Protein AF-A0A9D2F8Z7-F1 (afdb_monomer_lite)

Secondary structure (DSSP, 8-state):
-HHHHHHHHTTSS-HHHHHHTTSS---HHHHHHHHHHS---PPP-----

Structure (mmCIF, N/CA/C/O backbone):
data_AF-A0A9D2F8Z7-F1
#
_entry.id   AF-A0A9D2F8Z7-F1
#
loop_
_atom_site.group_PDB
_atom_site.id
_atom_site.type_symbol
_atom_site.label_atom_id
_atom_site.label_alt_id
_atom_site.label_comp_id
_atom_site.label_asym_id
_atom_site.label_entity_id
_atom_site.label_seq_id
_atom_site.pdbx_PDB_ins_code
_atom_site.Cartn_x
_atom_site.Cartn_y
_atom_site.Cartn_z
_atom_site.occupancy
_atom_site.B_iso_or_equiv
_atom_site.auth_seq_id
_atom_site.auth_comp_id
_atom_site.auth_asym_id
_atom_site.auth_atom_id
_atom_site.pdbx_PDB_model_num
ATOM 1 N N . ASP A 1 1 ? -3.767 -7.560 0.788 1.00 81.38 1 ASP A N 1
ATOM 2 C CA . ASP A 1 1 ? -3.870 -7.846 -0.657 1.00 81.38 1 ASP A CA 1
ATOM 3 C C . ASP A 1 1 ? -2.539 -7.506 -1.321 1.00 81.38 1 ASP A C 1
ATOM 5 O O . ASP A 1 1 ? -1.924 -6.513 -0.936 1.00 81.38 1 ASP A O 1
ATOM 9 N N . ILE A 1 2 ? -2.074 -8.334 -2.259 1.00 88.38 2 ILE A N 1
ATOM 10 C CA . ILE A 1 2 ? -0.807 -8.118 -2.972 1.00 88.38 2 ILE A CA 1
ATOM 11 C C . ILE A 1 2 ? -0.867 -6.865 -3.850 1.00 88.38 2 ILE A C 1
ATOM 13 O O . ILE A 1 2 ? 0.115 -6.140 -3.951 1.00 88.38 2 ILE A O 1
ATOM 17 N N . GLN A 1 3 ? -2.048 -6.546 -4.386 1.00 88.31 3 GLN A N 1
ATOM 18 C CA . GLN A 1 3 ? -2.270 -5.364 -5.224 1.00 88.31 3 GLN A CA 1
ATOM 19 C C . GLN A 1 3 ? -1.985 -4.068 -4.455 1.00 88.31 3 GLN A C 1
ATOM 21 O O . GLN A 1 3 ? -1.307 -3.177 -4.961 1.00 88.31 3 GLN A O 1
ATOM 26 N N . THR A 1 4 ? -2.453 -3.981 -3.205 1.00 86.44 4 THR A N 1
ATOM 27 C CA . THR A 1 4 ? -2.200 -2.836 -2.322 1.00 86.44 4 THR A CA 1
ATOM 28 C C . THR A 1 4 ? -0.709 -2.663 -2.036 1.00 86.44 4 THR A C 1
ATOM 30 O O . THR A 1 4 ? -0.210 -1.541 -2.061 1.00 86.44 4 THR A O 1
ATOM 33 N N . LEU A 1 5 ? 0.013 -3.768 -1.816 1.00 87.00 5 LEU A N 1
ATOM 34 C CA . LEU A 1 5 ? 1.456 -3.739 -1.583 1.00 87.00 5 LEU A CA 1
ATOM 35 C C . LEU A 1 5 ? 2.211 -3.249 -2.826 1.00 87.00 5 LEU A C 1
ATOM 37 O O . LEU A 1 5 ? 3.052 -2.362 -2.718 1.00 87.00 5 LEU A O 1
ATOM 41 N N . THR A 1 6 ? 1.882 -3.773 -4.009 1.00 88.12 6 THR A N 1
ATOM 42 C CA . THR A 1 6 ? 2.501 -3.335 -5.269 1.00 88.12 6 THR A CA 1
ATOM 43 C C . THR A 1 6 ? 2.205 -1.861 -5.556 1.00 88.12 6 THR A C 1
ATOM 45 O O . THR A 1 6 ? 3.107 -1.119 -5.930 1.00 88.12 6 THR A O 1
ATOM 48 N N . CYS A 1 7 ? 0.969 -1.408 -5.322 1.00 86.94 7 CYS A N 1
ATOM 49 C CA . CYS A 1 7 ? 0.567 -0.009 -5.488 1.00 86.94 7 CYS A CA 1
ATOM 50 C C . CYS A 1 7 ? 1.376 0.942 -4.591 1.00 86.94 7 CYS A C 1
ATOM 52 O O . CYS A 1 7 ? 1.743 2.034 -5.023 1.00 86.94 7 CYS A O 1
ATOM 54 N N . LEU A 1 8 ? 1.643 0.523 -3.354 1.00 86.88 8 LEU A N 1
ATOM 55 C CA . LEU A 1 8 ? 2.379 1.292 -2.356 1.00 86.88 8 LEU A CA 1
ATOM 56 C C . LEU A 1 8 ? 3.885 1.333 -2.673 1.00 86.88 8 LEU A C 1
ATOM 58 O O . LEU A 1 8 ? 4.480 2.404 -2.656 1.00 86.88 8 LEU A O 1
ATOM 62 N N . LEU A 1 9 ? 4.487 0.198 -3.050 1.00 85.69 9 LEU A N 1
ATOM 63 C CA . LEU A 1 9 ? 5.914 0.120 -3.400 1.00 85.69 9 LEU A CA 1
ATOM 64 C C . LEU A 1 9 ? 6.263 0.846 -4.705 1.00 85.69 9 LEU A C 1
ATOM 66 O O . LEU A 1 9 ? 7.352 1.399 -4.822 1.00 85.69 9 LEU A O 1
ATOM 70 N N . MET A 1 10 ? 5.343 0.872 -5.671 1.00 86.06 10 MET A N 1
ATOM 71 C CA . MET A 1 10 ? 5.512 1.619 -6.925 1.00 86.06 10 MET A CA 1
ATOM 72 C C . MET A 1 10 ? 5.131 3.101 -6.784 1.00 86.06 10 MET A C 1
ATOM 74 O O . MET A 1 10 ? 5.089 3.811 -7.787 1.00 86.06 10 MET A O 1
ATOM 78 N N . ASN A 1 11 ? 4.787 3.550 -5.569 1.00 81.88 11 ASN A N 1
ATOM 79 C CA . ASN A 1 11 ? 4.267 4.888 -5.285 1.00 81.88 11 ASN A CA 1
ATOM 80 C C . ASN A 1 11 ? 3.128 5.309 -6.245 1.00 81.88 11 ASN A C 1
ATOM 82 O O . ASN A 1 11 ? 3.018 6.459 -6.666 1.00 81.88 11 ASN A O 1
ATOM 86 N N . TYR A 1 12 ? 2.262 4.361 -6.623 1.00 82.06 12 TYR A N 1
ATOM 87 C CA . TYR A 1 12 ? 1.123 4.620 -7.514 1.00 82.06 12 TYR A CA 1
ATOM 88 C C . TYR A 1 12 ? -0.015 5.347 -6.776 1.00 82.06 12 TYR A C 1
ATOM 90 O O . TYR A 1 12 ? -0.770 6.125 -7.362 1.00 82.06 12 TYR A O 1
ATOM 98 N N . ARG A 1 13 ? -0.133 5.109 -5.462 1.00 84.12 13 ARG A N 1
ATOM 99 C CA . ARG A 1 13 ? -0.983 5.852 -4.518 1.00 84.12 13 ARG A CA 1
ATOM 100 C C . ARG A 1 13 ? -0.27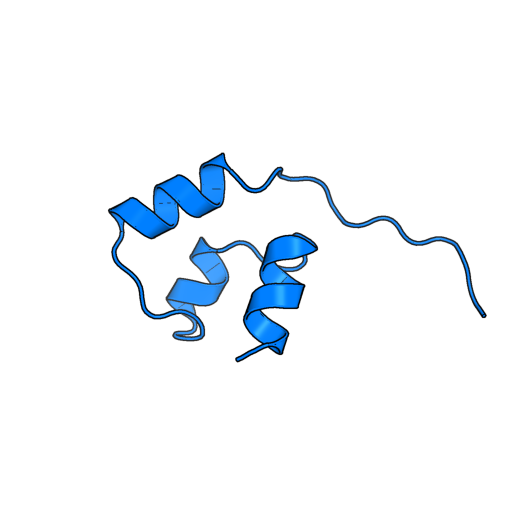2 5.941 -3.165 1.00 84.12 13 ARG A C 1
ATOM 102 O O . ARG A 1 13 ? 0.349 4.970 -2.742 1.00 84.12 13 ARG A O 1
ATOM 109 N N . ARG A 1 14 ? -0.435 7.070 -2.466 1.00 87.38 14 ARG A N 1
ATOM 110 C CA . ARG A 1 14 ? 0.103 7.302 -1.111 1.00 87.38 14 ARG A CA 1
ATOM 111 C C . ARG A 1 14 ? -0.509 6.341 -0.084 1.00 87.38 14 ARG A C 1
ATOM 113 O O . ARG A 1 14 ? -1.686 5.979 -0.197 1.00 87.38 14 ARG A O 1
ATOM 120 N N . ALA A 1 15 ? 0.247 5.985 0.951 1.00 87.06 15 ALA A N 1
ATOM 121 C CA . ALA A 1 15 ? -0.224 5.137 2.047 1.00 87.06 15 ALA A CA 1
ATOM 122 C C . ALA A 1 15 ? -1.401 5.785 2.799 1.00 87.06 15 ALA A C 1
ATOM 124 O O . ALA A 1 15 ? -2.367 5.101 3.135 1.00 87.06 15 ALA A O 1
ATOM 125 N N . ALA A 1 16 ? -1.379 7.112 2.964 1.00 87.12 16 ALA A N 1
ATOM 126 C CA . ALA A 1 16 ? -2.473 7.889 3.541 1.00 87.12 16 ALA A CA 1
ATOM 127 C C . ALA A 1 16 ? -3.787 7.732 2.758 1.00 87.12 16 ALA A C 1
ATOM 129 O O . ALA A 1 16 ? -4.849 7.556 3.353 1.00 87.12 16 ALA A O 1
ATOM 130 N N . TYR A 1 17 ? -3.712 7.737 1.425 1.00 89.56 17 TYR A N 1
ATOM 131 C CA . TYR A 1 17 ? -4.880 7.532 0.568 1.00 89.56 17 TYR A CA 1
ATOM 132 C C . TYR A 1 17 ? -5.425 6.108 0.703 1.00 89.56 17 TYR A C 1
ATOM 134 O O . TYR A 1 17 ? -6.628 5.920 0.851 1.00 89.56 17 TYR A O 1
ATOM 142 N N . LEU A 1 18 ? -4.542 5.104 0.700 1.00 89.25 18 LEU A N 1
ATOM 143 C CA . LEU A 1 18 ? -4.927 3.697 0.845 1.00 89.25 18 LEU A CA 1
ATOM 144 C C . LEU A 1 18 ? -5.543 3.392 2.221 1.00 89.25 18 LEU A C 1
ATOM 146 O O . LEU A 1 18 ? -6.453 2.571 2.309 1.00 89.25 18 LEU A O 1
ATOM 150 N N . TYR A 1 19 ? -5.103 4.080 3.273 1.00 90.06 19 TYR A N 1
ATOM 151 C CA . TYR A 1 19 ? -5.724 4.014 4.595 1.00 90.06 19 TYR A CA 1
ATOM 152 C C . TYR A 1 19 ? -7.129 4.638 4.613 1.00 90.06 19 TYR A C 1
ATOM 154 O O . TYR A 1 19 ? -8.055 4.041 5.151 1.00 90.06 19 TYR A O 1
ATOM 162 N N . GLN A 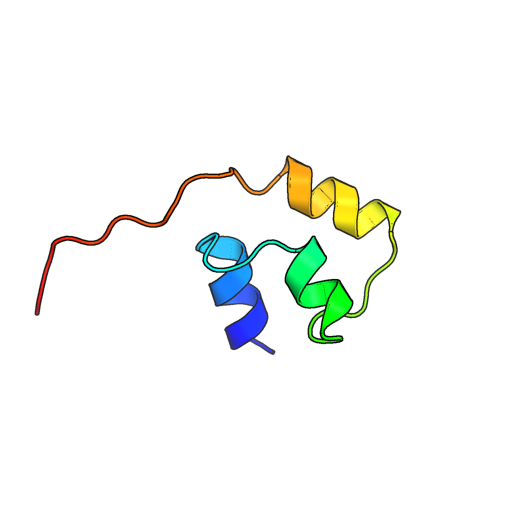1 20 ? -7.322 5.796 3.966 1.00 89.31 20 GLN A N 1
ATOM 163 C CA . GLN A 1 20 ? -8.632 6.464 3.885 1.00 89.31 20 GLN A CA 1
ATOM 164 C C . GLN A 1 20 ? -9.703 5.633 3.172 1.00 89.31 20 GLN A C 1
ATOM 166 O O . GLN A 1 20 ? -10.875 5.727 3.521 1.00 89.31 20 GLN A O 1
ATOM 171 N N . VAL A 1 21 ? -9.316 4.841 2.170 1.00 92.25 21 VAL A N 1
ATOM 172 C CA . VAL A 1 21 ? -10.235 3.949 1.441 1.00 92.25 21 VAL A CA 1
ATOM 173 C C . VAL A 1 21 ? -10.318 2.546 2.054 1.00 92.25 21 VAL A C 1
ATOM 175 O O . VAL A 1 21 ? -10.761 1.617 1.379 1.00 92.25 21 VAL A O 1
ATOM 178 N N . GLU A 1 22 ? -9.833 2.376 3.289 1.00 87.94 22 GLU A N 1
ATOM 179 C CA . GLU A 1 22 ? -9.854 1.114 4.046 1.00 87.94 22 GLU A CA 1
ATOM 180 C C . GLU A 1 22 ? -9.146 -0.054 3.320 1.00 87.94 22 GLU A C 1
ATOM 182 O O . GLU A 1 22 ? -9.426 -1.230 3.546 1.00 87.94 22 GLU A O 1
ATOM 187 N N . ARG A 1 23 ? -8.188 0.254 2.429 1.00 88.19 23 ARG A N 1
ATOM 188 C CA . ARG A 1 23 ? -7.374 -0.745 1.702 1.00 88.19 23 ARG A CA 1
ATOM 189 C C . ARG A 1 23 ? -6.183 -1.245 2.519 1.00 88.19 23 ARG A C 1
ATOM 191 O O . ARG A 1 23 ? -5.619 -2.287 2.177 1.00 88.19 23 ARG A O 1
ATOM 198 N N . ILE A 1 24 ? -5.785 -0.498 3.549 1.00 87.56 24 ILE A N 1
ATOM 199 C CA . ILE A 1 24 ? -4.737 -0.850 4.512 1.00 87.56 24 ILE A CA 1
ATOM 200 C C . ILE A 1 24 ? -5.297 -0.605 5.907 1.00 87.56 24 ILE A C 1
ATOM 202 O O . ILE A 1 24 ? -5.673 0.520 6.220 1.00 87.56 24 ILE A O 1
ATOM 206 N N . ASP A 1 25 ? -5.297 -1.640 6.740 1.00 89.38 25 ASP A N 1
ATOM 207 C CA . ASP A 1 25 ? -5.586 -1.516 8.166 1.00 89.38 25 ASP A CA 1
ATOM 208 C C . ASP A 1 25 ? -4.265 -1.425 8.939 1.00 89.38 25 ASP A C 1
ATOM 210 O O . ASP A 1 25 ? -3.424 -2.326 8.872 1.00 89.38 25 ASP A O 1
ATOM 214 N N . THR A 1 26 ? -4.025 -0.285 9.583 1.00 88.44 26 THR A N 1
ATOM 215 C CA . THR A 1 26 ? -2.788 -0.007 10.319 1.00 88.44 26 THR A CA 1
ATOM 216 C C . THR A 1 26 ? -2.961 1.170 11.282 1.00 88.44 26 THR A C 1
ATOM 218 O O . THR A 1 26 ? -3.881 1.977 11.165 1.00 88.44 26 THR A O 1
ATOM 221 N N . ASN A 1 27 ? -2.024 1.327 12.216 1.00 92.19 27 ASN A N 1
ATOM 222 C CA . ASN A 1 27 ? -1.999 2.455 13.145 1.00 92.19 27 ASN A CA 1
ATOM 223 C C . ASN A 1 27 ? -1.430 3.725 12.491 1.00 92.19 27 ASN A C 1
ATOM 225 O O . ASN A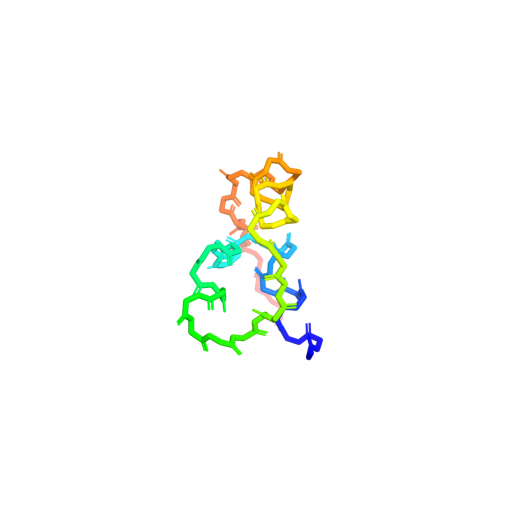 1 27 ? -0.571 3.658 11.608 1.00 92.19 27 ASN A O 1
ATOM 229 N N . GLN A 1 28 ? -1.825 4.898 13.002 1.00 88.88 28 GLN A N 1
ATOM 230 C CA . GLN A 1 28 ? -1.335 6.198 12.514 1.00 88.88 28 GLN A CA 1
ATOM 231 C C . GLN A 1 28 ? 0.194 6.346 12.594 1.00 88.88 28 GLN A C 1
ATOM 233 O O . GLN A 1 28 ? 0.789 7.005 11.747 1.00 88.88 28 GLN A O 1
ATOM 238 N N . GLN A 1 29 ? 0.839 5.735 13.593 1.00 92.56 29 GLN A N 1
ATOM 239 C CA . GLN A 1 29 ? 2.302 5.741 13.715 1.00 92.56 29 GLN A CA 1
ATOM 240 C C . GLN A 1 29 ? 2.957 5.001 12.545 1.00 92.56 29 GLN A C 1
ATOM 242 O O . GLN A 1 29 ? 3.829 5.547 11.877 1.00 92.56 29 GLN A O 1
ATOM 247 N N . THR A 1 30 ? 2.482 3.792 12.248 1.00 91.31 30 THR A N 1
ATOM 248 C CA . THR A 1 30 ? 2.965 2.986 11.125 1.00 91.31 30 THR A CA 1
ATOM 249 C C . THR A 1 30 ? 2.685 3.663 9.785 1.00 91.31 30 THR A C 1
ATOM 251 O O . THR A 1 30 ? 3.526 3.617 8.897 1.00 91.31 30 THR A O 1
ATOM 254 N N . LEU A 1 31 ? 1.546 4.348 9.644 1.00 91.56 31 LEU A N 1
ATOM 255 C CA . LEU A 1 31 ? 1.223 5.115 8.439 1.00 91.56 31 LEU A CA 1
ATOM 256 C C . LEU A 1 31 ? 2.245 6.227 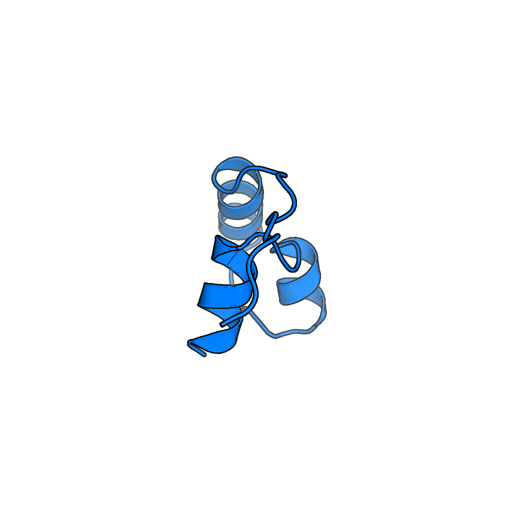8.178 1.00 91.56 31 LEU A C 1
ATOM 258 O O . LEU A 1 31 ? 2.701 6.373 7.050 1.00 91.56 31 LEU A O 1
ATOM 262 N N . ARG A 1 32 ? 2.651 6.972 9.214 1.00 90.38 32 ARG A N 1
ATOM 263 C CA . ARG A 1 32 ? 3.696 8.003 9.081 1.00 90.38 32 ARG A CA 1
ATOM 264 C C . ARG A 1 32 ? 5.036 7.403 8.672 1.00 90.38 32 ARG A C 1
ATOM 266 O O . ARG A 1 32 ? 5.668 7.918 7.763 1.00 90.38 32 ARG A O 1
ATOM 273 N N . ILE A 1 33 ? 5.417 6.285 9.286 1.00 92.44 33 ILE A N 1
ATOM 274 C CA . ILE A 1 33 ? 6.650 5.569 8.937 1.00 92.44 33 ILE A CA 1
ATOM 275 C C . ILE A 1 33 ? 6.619 5.123 7.466 1.00 92.44 33 ILE A C 1
ATOM 277 O O . ILE A 1 33 ? 7.611 5.266 6.759 1.00 92.44 33 ILE A O 1
ATOM 281 N N . LEU A 1 34 ? 5.481 4.623 6.974 1.00 89.00 34 LEU A N 1
ATOM 282 C CA . LEU A 1 34 ? 5.332 4.232 5.568 1.00 89.00 34 LEU A CA 1
ATOM 283 C C . LEU A 1 34 ? 5.478 5.423 4.613 1.00 89.00 34 LEU A C 1
ATOM 285 O O . LEU A 1 34 ? 6.113 5.288 3.572 1.00 89.00 34 LEU A O 1
ATOM 289 N N . GLU A 1 35 ? 4.926 6.581 4.972 1.00 87.69 35 GLU A N 1
ATOM 290 C CA . GLU A 1 35 ? 5.046 7.817 4.188 1.00 87.69 35 GLU A CA 1
ATOM 291 C C . GLU A 1 35 ? 6.471 8.402 4.194 1.00 87.69 35 GLU A C 1
ATOM 293 O O . GLU A 1 35 ? 6.827 9.128 3.270 1.00 87.69 35 GLU A O 1
ATOM 298 N N . GLU A 1 36 ? 7.280 8.095 5.211 1.00 89.69 36 GLU A N 1
ATOM 299 C CA . GLU A 1 36 ? 8.689 8.506 5.297 1.00 89.69 36 GLU A CA 1
ATOM 300 C C . GLU A 1 36 ? 9.631 7.548 4.555 1.00 89.69 36 GLU A C 1
ATOM 302 O O . GLU A 1 36 ? 10.593 7.989 3.928 1.00 89.69 36 GLU A O 1
ATOM 307 N N . ILE A 1 37 ? 9.373 6.238 4.626 1.00 90.69 37 ILE A N 1
ATOM 308 C CA . ILE A 1 37 ? 10.227 5.214 4.005 1.00 90.69 37 ILE A CA 1
ATOM 309 C C . ILE A 1 37 ? 10.038 5.176 2.487 1.00 90.69 37 ILE A C 1
ATOM 311 O O . ILE A 1 37 ? 10.987 4.880 1.758 1.00 90.69 37 ILE A O 1
ATOM 315 N N . ILE A 1 38 ? 8.821 5.434 2.003 1.00 86.38 38 ILE A N 1
ATOM 316 C CA . ILE A 1 38 ? 8.498 5.318 0.582 1.00 86.38 38 ILE A CA 1
ATOM 317 C C . ILE A 1 38 ? 8.741 6.669 -0.092 1.00 86.38 38 ILE A C 1
ATOM 319 O O . ILE A 1 38 ? 8.040 7.636 0.209 1.00 86.38 38 ILE A O 1
ATOM 323 N N . PRO A 1 39 ? 9.727 6.759 -1.001 1.00 80.88 39 PRO A N 1
ATOM 324 C CA . PRO A 1 39 ? 10.069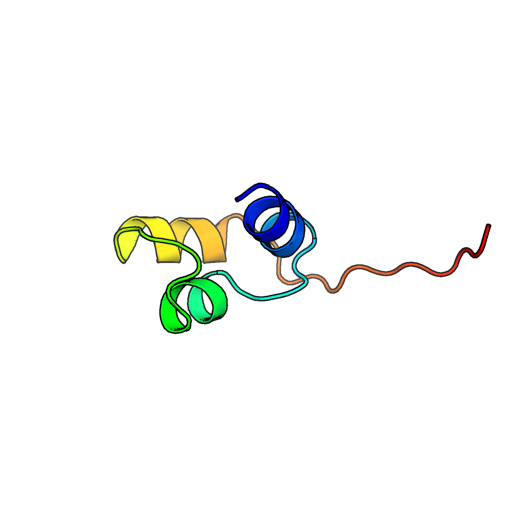 8.015 -1.644 1.00 80.88 39 PRO A CA 1
ATOM 325 C C . PRO A 1 39 ? 8.932 8.496 -2.545 1.00 80.88 39 PRO A C 1
ATOM 327 O O . PRO A 1 39 ? 8.319 7.713 -3.273 1.00 80.88 39 PRO A O 1
ATOM 330 N N . ASP A 1 40 ? 8.706 9.811 -2.548 1.00 79.06 40 ASP A N 1
ATOM 331 C CA . ASP A 1 40 ? 7.702 10.452 -3.396 1.00 79.06 40 ASP A CA 1
ATOM 332 C C . ASP A 1 40 ? 8.199 10.625 -4.837 1.00 79.06 40 ASP A C 1
ATOM 334 O O . ASP A 1 40 ? 8.408 11.734 -5.328 1.00 79.06 40 ASP A O 1
ATOM 338 N N . MET A 1 41 ? 8.464 9.507 -5.506 1.00 77.69 41 MET A N 1
ATOM 339 C CA . MET A 1 41 ? 8.854 9.481 -6.911 1.00 77.69 41 MET A CA 1
ATOM 340 C C . MET A 1 41 ? 7.765 8.784 -7.715 1.00 77.69 41 MET A C 1
ATOM 342 O O . MET A 1 41 ? 7.379 7.663 -7.395 1.00 77.69 41 MET A O 1
ATOM 346 N N . ALA A 1 42 ? 7.244 9.442 -8.749 1.00 73.12 42 ALA A N 1
ATOM 347 C CA . ALA A 1 42 ? 6.310 8.797 -9.662 1.00 73.12 42 ALA A CA 1
ATOM 348 C C . ALA A 1 42 ? 7.047 7.709 -10.455 1.00 73.12 42 ALA A C 1
ATOM 350 O O . ALA A 1 42 ? 8.112 7.970 -11.020 1.00 73.12 42 ALA A O 1
ATOM 351 N N . ALA A 1 43 ? 6.484 6.499 -10.505 1.00 76.38 43 ALA A N 1
ATOM 352 C CA . ALA A 1 43 ? 7.030 5.430 -11.332 1.00 76.38 43 ALA A CA 1
ATOM 353 C C . ALA A 1 43 ? 7.058 5.874 -12.804 1.00 76.38 43 ALA A C 1
ATOM 355 O O . ALA A 1 43 ? 6.021 6.189 -13.390 1.00 76.38 43 ALA A O 1
ATOM 356 N N . TYR A 1 44 ? 8.252 5.908 -13.393 1.00 76.56 44 TYR A N 1
ATOM 357 C CA . TYR A 1 44 ? 8.444 6.180 -14.812 1.00 76.56 44 TYR A CA 1
ATOM 358 C C . TYR A 1 44 ? 8.592 4.863 -15.566 1.00 76.56 44 TYR A C 1
ATOM 360 O O . TYR A 1 44 ? 9.416 4.025 -15.201 1.00 76.56 44 TYR A O 1
ATOM 368 N N . PHE A 1 45 ? 7.810 4.694 -16.627 1.00 79.81 45 PHE A N 1
ATOM 369 C CA . PHE A 1 45 ? 7.926 3.557 -17.529 1.00 79.81 45 PHE A CA 1
ATOM 370 C C . PHE A 1 45 ? 7.730 4.042 -18.966 1.00 79.81 45 PHE A C 1
ATOM 372 O O . PHE A 1 45 ? 6.676 4.588 -19.289 1.00 79.81 45 PHE A O 1
ATOM 379 N N . SER A 1 46 ? 8.757 3.898 -19.805 1.00 83.81 46 SER A N 1
ATOM 380 C CA . SER A 1 46 ? 8.750 4.332 -21.212 1.00 83.81 46 SER A CA 1
ATOM 381 C C . SER A 1 46 ? 8.690 3.187 -22.213 1.00 83.81 46 SER A C 1
ATOM 383 O O . SER A 1 46 ? 8.447 3.428 -23.393 1.00 83.81 46 SER A O 1
ATOM 385 N N . ASP A 1 47 ? 8.939 1.963 -21.760 1.00 86.94 47 ASP A N 1
ATOM 386 C CA . ASP A 1 47 ? 9.041 0.804 -22.635 1.00 86.94 47 ASP A CA 1
ATOM 387 C C . ASP A 1 47 ? 7.661 0.190 -22.890 1.00 86.94 47 ASP A C 1
ATOM 389 O O . ASP A 1 47 ? 6.756 0.253 -22.057 1.00 86.94 47 ASP A O 1
ATOM 393 N N . TYR A 1 48 ? 7.498 -0.415 -24.062 1.00 69.81 48 TYR A N 1
ATOM 394 C CA . TYR A 1 48 ? 6.309 -1.176 -24.427 1.00 69.81 48 TYR A CA 1
ATOM 395 C C . TYR A 1 48 ? 6.774 -2.489 -25.055 1.00 69.81 48 TYR A C 1
ATOM 397 O O . TYR A 1 48 ? 7.605 -2.468 -25.967 1.00 69.81 48 TYR A O 1
ATOM 405 N N . PHE A 1 49 ? 6.286 -3.610 -24.528 1.00 81.38 49 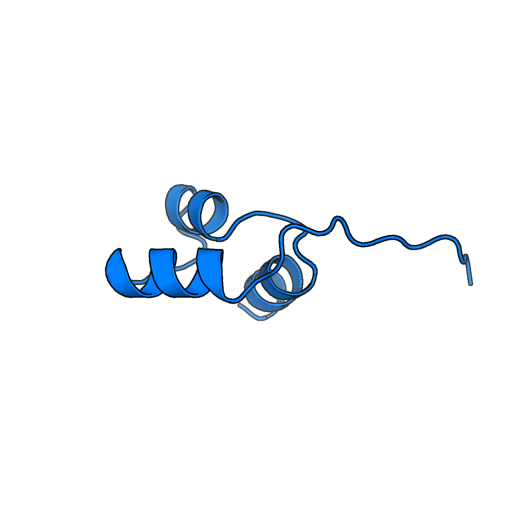PHE A N 1
ATOM 406 C CA . PHE A 1 49 ? 6.663 -4.970 -24.913 1.00 81.38 49 PHE A CA 1
ATOM 407 C C . PHE A 1 49 ? 5.434 -5.789 -25.308 1.00 81.38 49 PHE A C 1
ATOM 409 O O . PHE A 1 49 ? 4.342 -5.521 -24.756 1.00 81.38 49 PHE A O 1
#

Sequence (49 aa):
DIQTLTCLLMNYRRAAYLYQVERIDTNQQTLRILEEIIPDMAAYFSDYF

Radius of gyration: 11.9 Å; chains: 1; bounding box: 20×19×39 Å

Organism: NCBI:txid2838561

Foldseek 3Di:
DVVVVVCLQQVVDQLVVCVVVVVDDDDPVVSVVSNVVRDNDHRDDDDDD

InterPro domains:
  IPR025559 Enhanced intracellular survival protein domain [PF13530] (1-46)
  IPR036527 SCP2 sterol-binding domain superfamily [G3DSA:3.30.1050.10] (1-39)
  IPR036527 SCP2 sterol-binding domain superfamily [SSF55718] (1-49)

pLDDT: mean 86.02, std 5.1, range [69.81, 92.56]